Protein AF-A0A1Z9Y5Y8-F1 (afdb_monomer_lite)

pLDDT: mean 76.16, std 16.34, range [37.28, 91.38]

Structure (mmCIF, N/CA/C/O backbone):
data_AF-A0A1Z9Y5Y8-F1
#
_entry.id   AF-A0A1Z9Y5Y8-F1
#
loop_
_atom_site.group_PDB
_atom_site.id
_atom_site.type_symbol
_atom_site.label_atom_id
_atom_site.label_alt_id
_atom_site.label_comp_id
_atom_site.label_asym_id
_atom_site.label_entity_id
_atom_site.label_seq_id
_atom_site.pdbx_PDB_ins_code
_atom_site.Cartn_x
_atom_site.Cartn_y
_atom_site.Cartn_z
_atom_site.occupancy
_atom_site.B_iso_or_equiv
_atom_site.auth_seq_id
_atom_site.auth_comp_id
_atom_site.auth_asym_id
_atom_site.auth_atom_id
_atom_site.pdbx_PDB_model_num
ATOM 1 N N . MET A 1 1 ? -1.341 -4.944 12.163 1.00 81.44 1 MET A N 1
ATOM 2 C CA . MET A 1 1 ? -0.620 -4.241 11.080 1.00 81.44 1 MET A CA 1
ATOM 3 C C . MET A 1 1 ? 0.036 -5.283 10.198 1.00 81.44 1 MET A C 1
ATOM 5 O O . MET A 1 1 ? 0.657 -6.193 10.741 1.00 81.44 1 MET A O 1
ATOM 9 N N . ARG A 1 2 ? -0.110 -5.173 8.879 1.00 85.44 2 ARG A N 1
ATOM 10 C CA . ARG A 1 2 ? 0.413 -6.126 7.894 1.00 85.44 2 ARG A CA 1
ATOM 11 C C . ARG A 1 2 ? 1.295 -5.412 6.875 1.00 85.44 2 ARG A C 1
ATOM 13 O O . ARG A 1 2 ? 0.985 -4.302 6.453 1.00 85.44 2 ARG A O 1
ATOM 20 N N . GLU A 1 3 ? 2.396 -6.057 6.500 1.00 85.94 3 GLU A N 1
ATOM 21 C CA . GLU A 1 3 ? 3.305 -5.579 5.454 1.00 85.94 3 GLU A CA 1
ATOM 22 C C . GLU A 1 3 ? 2.647 -5.750 4.080 1.00 85.94 3 GLU A C 1
ATOM 24 O O . GLU A 1 3 ? 2.140 -6.827 3.771 1.00 85.94 3 GLU A O 1
ATOM 29 N N . ILE A 1 4 ? 2.654 -4.689 3.272 1.00 86.94 4 ILE A N 1
ATOM 30 C CA . ILE A 1 4 ? 2.079 -4.676 1.913 1.00 86.94 4 ILE A CA 1
ATOM 31 C C . ILE A 1 4 ? 3.122 -4.474 0.823 1.00 86.94 4 ILE A C 1
ATOM 33 O O . ILE A 1 4 ? 2.864 -4.796 -0.331 1.00 86.94 4 ILE A O 1
ATOM 37 N N . LEU A 1 5 ? 4.281 -3.913 1.166 1.00 84.62 5 LEU A N 1
ATOM 38 C CA . LEU A 1 5 ? 5.363 -3.687 0.224 1.00 84.62 5 LEU A CA 1
ATOM 39 C C . LEU A 1 5 ? 6.680 -3.522 0.970 1.00 84.62 5 LEU A C 1
ATOM 41 O O . LEU A 1 5 ? 6.750 -2.840 1.992 1.00 84.62 5 LEU A O 1
ATOM 45 N N . ARG A 1 6 ? 7.749 -4.073 0.401 1.00 82.06 6 ARG A N 1
ATOM 46 C CA . ARG A 1 6 ? 9.118 -3.788 0.820 1.00 82.06 6 ARG A CA 1
ATOM 47 C C . ARG A 1 6 ? 9.953 -3.439 -0.400 1.00 82.06 6 ARG A C 1
ATOM 49 O O . ARG A 1 6 ? 10.151 -4.283 -1.268 1.00 82.06 6 ARG A O 1
ATOM 56 N N . THR A 1 7 ? 10.446 -2.208 -0.474 1.00 77.75 7 THR A N 1
ATOM 57 C CA . THR A 1 7 ? 11.262 -1.756 -1.608 1.00 77.75 7 THR A CA 1
ATOM 58 C C . THR A 1 7 ? 12.255 -0.672 -1.192 1.00 77.75 7 THR A C 1
ATOM 60 O O . THR A 1 7 ? 12.023 0.063 -0.238 1.00 77.75 7 THR A O 1
ATOM 63 N N . ASN A 1 8 ? 13.370 -0.586 -1.919 1.00 75.94 8 ASN A N 1
ATOM 64 C CA . ASN A 1 8 ? 14.348 0.506 -1.819 1.00 75.94 8 ASN A CA 1
ATOM 65 C C . ASN A 1 8 ? 14.065 1.633 -2.826 1.00 75.94 8 ASN A C 1
ATOM 67 O O . ASN A 1 8 ? 14.740 2.659 -2.818 1.00 75.94 8 ASN A O 1
ATOM 71 N N . ASP A 1 9 ? 13.107 1.429 -3.732 1.00 79.81 9 ASP A N 1
ATOM 72 C CA . ASP A 1 9 ? 12.794 2.392 -4.778 1.00 79.81 9 ASP A CA 1
ATOM 73 C C . ASP A 1 9 ? 11.866 3.493 -4.239 1.00 79.81 9 ASP A C 1
ATOM 75 O O . ASP A 1 9 ? 10.695 3.257 -3.926 1.00 79.81 9 ASP A O 1
ATOM 79 N N . LEU A 1 10 ? 12.409 4.707 -4.111 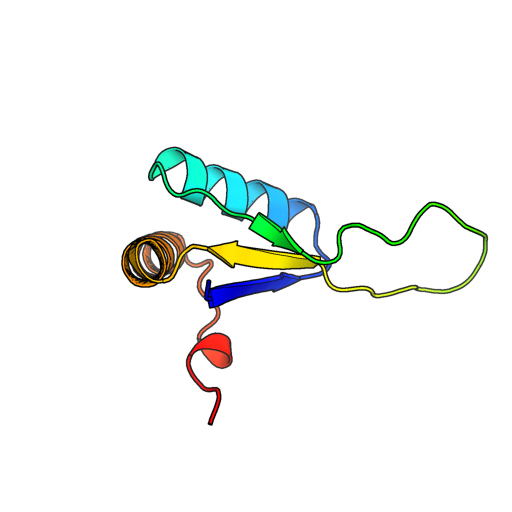1.00 77.69 10 LEU A N 1
ATOM 80 C CA . LEU A 1 10 ? 11.694 5.870 -3.575 1.00 77.69 10 LEU A CA 1
ATOM 81 C C . LEU A 1 10 ? 10.514 6.304 -4.460 1.00 77.69 10 LEU A C 1
ATOM 83 O O . LEU A 1 10 ? 9.524 6.833 -3.942 1.00 77.69 10 LEU A O 1
ATOM 87 N N . VAL A 1 11 ? 10.594 6.072 -5.777 1.00 84.69 11 VAL A N 1
ATOM 88 C CA . VAL A 1 11 ? 9.526 6.418 -6.726 1.00 84.69 11 VAL A CA 1
ATOM 89 C C . VAL A 1 11 ? 8.337 5.490 -6.508 1.00 84.69 11 VAL A C 1
ATOM 91 O O . VAL A 1 11 ? 7.223 5.972 -6.296 1.00 84.69 11 VAL A O 1
ATOM 94 N N . ARG A 1 12 ? 8.572 4.173 -6.450 1.00 83.62 12 ARG A N 1
ATOM 95 C CA . ARG A 1 12 ? 7.525 3.193 -6.122 1.00 83.62 12 ARG A CA 1
ATOM 96 C C . ARG A 1 12 ? 6.926 3.436 -4.741 1.00 83.62 12 ARG A C 1
ATOM 98 O O . ARG A 1 12 ? 5.707 3.414 -4.613 1.00 83.62 12 ARG A O 1
ATOM 105 N N . LEU A 1 13 ? 7.737 3.729 -3.719 1.00 84.44 13 LEU A N 1
ATOM 106 C CA . LEU A 1 13 ? 7.221 4.043 -2.374 1.00 84.44 13 LEU A CA 1
ATOM 107 C C . LEU A 1 13 ? 6.264 5.233 -2.378 1.00 84.44 13 LEU A C 1
ATOM 109 O O . LEU A 1 13 ? 5.221 5.181 -1.727 1.00 84.44 13 LEU A O 1
ATOM 113 N N . SER A 1 14 ? 6.626 6.304 -3.083 1.00 84.44 14 SER A N 1
ATOM 114 C CA . SER A 1 14 ? 5.803 7.513 -3.164 1.00 84.44 14 SER A CA 1
ATOM 115 C C . SER A 1 14 ? 4.516 7.256 -3.950 1.00 84.44 14 SER A C 1
ATOM 117 O O . SER A 1 14 ? 3.447 7.705 -3.543 1.00 84.44 14 SER A O 1
ATOM 119 N N . PHE A 1 15 ? 4.600 6.485 -5.037 1.00 88.56 15 PHE A N 1
ATOM 120 C CA . PHE A 1 15 ? 3.446 6.103 -5.849 1.00 88.56 15 PHE A CA 1
ATOM 121 C C . PHE A 1 15 ? 2.442 5.252 -5.063 1.00 88.56 15 PHE A C 1
ATOM 123 O O . PHE A 1 15 ? 1.253 5.558 -5.019 1.00 88.56 15 PHE A O 1
ATOM 130 N N . VAL A 1 16 ? 2.928 4.224 -4.369 1.00 88.56 16 VAL A N 1
ATOM 131 C CA . VAL A 1 16 ? 2.104 3.318 -3.560 1.00 88.56 16 VAL A CA 1
ATOM 132 C C . VAL A 1 16 ? 1.472 4.056 -2.379 1.00 88.56 16 VAL A C 1
ATOM 134 O O . VAL A 1 16 ? 0.287 3.874 -2.114 1.00 88.56 16 VAL A O 1
ATOM 137 N N . GLN A 1 17 ? 2.206 4.953 -1.712 1.00 88.25 17 GLN A N 1
ATOM 138 C CA . GLN A 1 17 ? 1.622 5.822 -0.683 1.00 88.25 17 GLN A CA 1
ATOM 139 C C . GLN A 1 17 ? 0.514 6.722 -1.235 1.00 88.25 17 GLN A C 1
ATOM 141 O O . GLN A 1 17 ? -0.517 6.873 -0.584 1.00 88.25 17 GLN A O 1
ATOM 146 N N . ALA A 1 18 ? 0.700 7.305 -2.422 1.00 90.69 18 ALA A N 1
ATOM 147 C CA . ALA A 1 18 ? -0.323 8.134 -3.051 1.00 90.69 18 ALA A CA 1
ATOM 148 C C . ALA A 1 18 ? -1.590 7.325 -3.375 1.00 90.69 18 ALA A C 1
ATOM 150 O O . ALA A 1 18 ? -2.690 7.788 -3.088 1.00 90.69 18 ALA A O 1
ATOM 151 N N . LEU A 1 19 ? -1.440 6.100 -3.891 1.00 90.56 19 LEU A N 1
ATOM 152 C CA . LEU A 1 19 ? -2.563 5.198 -4.172 1.00 90.56 19 LEU A CA 1
ATOM 153 C C . LEU A 1 19 ? -3.342 4.802 -2.913 1.00 90.56 19 LEU A C 1
ATOM 155 O O . LEU A 1 19 ? -4.570 4.767 -2.927 1.00 90.56 19 LEU A O 1
ATOM 159 N N . LEU A 1 20 ? -2.641 4.496 -1.820 1.00 89.69 20 LEU A N 1
ATOM 160 C CA . LEU A 1 20 ? -3.289 4.149 -0.554 1.00 89.69 20 LEU A CA 1
ATOM 161 C C . LEU A 1 20 ? -3.995 5.361 0.049 1.00 89.69 20 LEU A C 1
ATOM 163 O O . LEU A 1 20 ? -5.133 5.250 0.494 1.00 89.69 20 LEU A O 1
ATOM 167 N N . ARG A 1 21 ? -3.368 6.538 -0.027 1.00 90.12 21 ARG A N 1
ATOM 168 C CA . ARG A 1 21 ? -3.957 7.791 0.446 1.00 90.12 21 ARG A CA 1
ATOM 169 C C . ARG A 1 21 ? -5.213 8.184 -0.335 1.00 90.12 21 ARG A C 1
ATOM 171 O O . ARG A 1 21 ? -6.164 8.653 0.281 1.00 90.12 21 ARG A O 1
ATOM 178 N N . ASP A 1 22 ? -5.234 7.975 -1.652 1.00 90.31 22 ASP A N 1
ATOM 179 C CA . ASP A 1 22 ? -6.431 8.154 -2.492 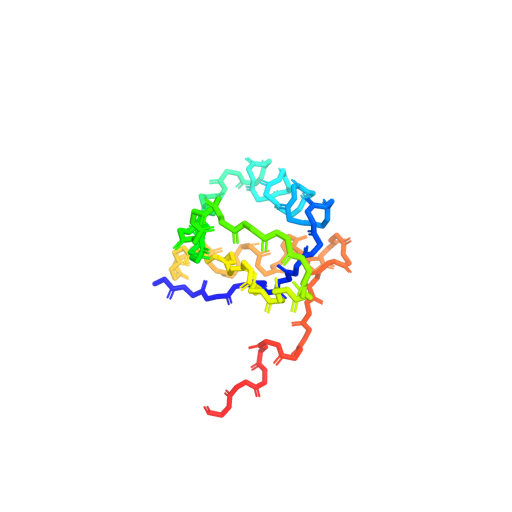1.00 90.31 22 ASP A CA 1
ATOM 180 C C . ASP A 1 22 ? -7.584 7.246 -2.037 1.00 90.31 22 ASP A C 1
ATOM 182 O O . ASP A 1 22 ? -8.737 7.664 -1.962 1.00 90.31 22 ASP A O 1
ATOM 186 N N . ALA A 1 23 ? -7.258 6.022 -1.619 1.00 88.69 23 ALA A N 1
ATOM 187 C CA . ALA A 1 23 ? -8.212 5.077 -1.052 1.00 88.69 23 ALA A CA 1
ATOM 188 C C . ALA A 1 23 ? -8.568 5.339 0.425 1.00 88.69 23 ALA A C 1
ATOM 190 O O . ALA A 1 23 ? -9.285 4.532 1.011 1.00 88.69 23 ALA A O 1
ATOM 191 N N . GLN A 1 24 ? -8.089 6.442 1.014 1.00 90.12 24 GLN A N 1
ATOM 192 C CA . GLN A 1 24 ? -8.211 6.773 2.440 1.00 90.12 24 GLN A CA 1
ATOM 193 C C . GLN A 1 24 ? -7.610 5.720 3.387 1.00 90.12 24 GLN A C 1
ATOM 195 O O . GLN A 1 24 ? -8.044 5.591 4.528 1.00 90.12 24 GLN A O 1
ATOM 200 N N . ILE A 1 25 ? -6.592 4.991 2.927 1.00 91.38 25 ILE A N 1
ATOM 201 C CA . ILE A 1 25 ? -5.880 3.976 3.702 1.00 91.38 25 ILE A CA 1
ATOM 202 C C . ILE A 1 25 ? -4.603 4.589 4.271 1.00 91.38 25 ILE A C 1
ATOM 204 O O . ILE A 1 25 ? -3.749 5.081 3.526 1.00 91.38 25 ILE A O 1
ATOM 208 N N . GLU A 1 26 ? -4.443 4.526 5.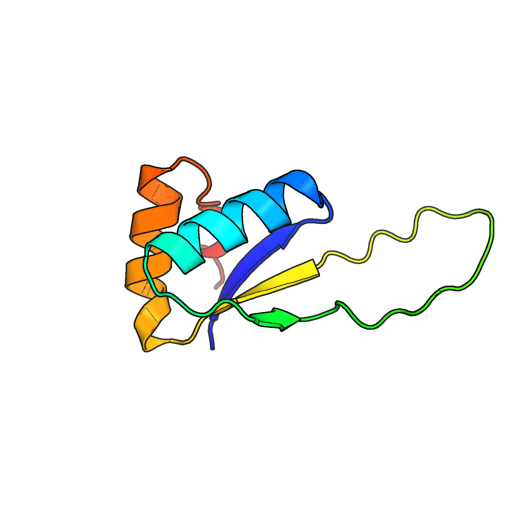592 1.00 87.81 26 GLU A N 1
ATOM 209 C CA . GLU A 1 26 ? -3.205 4.954 6.237 1.00 87.81 26 GLU A CA 1
ATOM 210 C C . GLU A 1 26 ? -2.102 3.907 6.060 1.00 87.81 26 GLU A C 1
ATOM 212 O O . GLU A 1 26 ? -2.232 2.740 6.440 1.00 87.81 26 GLU A O 1
ATOM 217 N N . ALA A 1 27 ? -0.986 4.346 5.477 1.00 87.00 27 ALA A N 1
ATOM 218 C CA . ALA A 1 27 ? 0.195 3.528 5.269 1.00 87.00 27 ALA A CA 1
ATOM 219 C C . ALA A 1 27 ? 1.328 3.995 6.190 1.00 87.00 27 ALA A C 1
ATOM 221 O O . ALA A 1 27 ? 1.746 5.151 6.169 1.00 87.00 27 ALA A O 1
ATOM 222 N N . HIS A 1 28 ? 1.850 3.071 6.984 1.00 86.25 28 HIS A N 1
ATOM 223 C CA . HIS A 1 28 ? 2.949 3.282 7.908 1.00 86.25 28 HIS A CA 1
ATOM 224 C C . HIS A 1 28 ? 4.257 2.815 7.279 1.00 86.25 28 HIS A C 1
ATOM 226 O O . HIS A 1 28 ? 4.440 1.634 6.979 1.00 86.25 28 HIS A O 1
ATOM 232 N N . LEU A 1 29 ? 5.192 3.745 7.115 1.00 81.62 29 LEU A N 1
ATOM 233 C CA . LEU A 1 29 ? 6.568 3.425 6.760 1.00 81.62 29 LEU A CA 1
ATOM 234 C C . LEU A 1 29 ? 7.329 2.994 8.013 1.00 81.62 29 LEU A C 1
ATOM 236 O O . LEU A 1 29 ? 7.531 3.779 8.938 1.00 81.62 29 LEU A O 1
ATOM 240 N N . LEU A 1 30 ? 7.784 1.749 8.020 1.00 73.44 30 LEU A N 1
ATOM 241 C CA . LEU A 1 30 ? 8.736 1.224 8.988 1.00 73.44 30 LEU A CA 1
ATOM 242 C C . LEU A 1 30 ? 10.103 1.086 8.319 1.00 73.44 30 LEU A C 1
ATOM 244 O O . LEU A 1 30 ? 10.186 0.835 7.117 1.00 73.44 30 LEU A O 1
ATOM 248 N N . ASP A 1 31 ? 11.162 1.233 9.120 1.00 66.25 31 ASP A N 1
ATOM 249 C CA . ASP A 1 31 ? 12.575 1.225 8.690 1.00 66.25 31 ASP A CA 1
ATOM 250 C C . ASP A 1 31 ? 13.105 2.556 8.113 1.00 66.25 31 ASP A C 1
ATOM 252 O O . ASP A 1 31 ? 14.251 2.633 7.692 1.00 66.25 31 ASP A O 1
ATOM 256 N N . ALA A 1 32 ? 12.340 3.656 8.185 1.00 55.81 32 ALA A N 1
ATOM 257 C CA . ALA A 1 32 ? 12.815 4.990 7.773 1.00 55.81 32 ALA A CA 1
ATOM 258 C C . ALA A 1 32 ? 13.927 5.577 8.678 1.00 55.81 32 ALA A C 1
ATOM 260 O O . ALA A 1 32 ? 14.417 6.677 8.430 1.00 55.81 32 ALA A O 1
ATOM 261 N N . ASN A 1 33 ? 14.316 4.861 9.738 1.00 50.09 33 ASN A N 1
ATOM 262 C CA . ASN A 1 33 ? 15.261 5.320 10.746 1.00 50.09 33 ASN A CA 1
ATOM 263 C C . ASN A 1 33 ? 16.612 4.601 10.609 1.00 50.09 33 ASN A C 1
ATOM 265 O O . ASN A 1 33 ? 17.026 3.858 11.495 1.00 50.09 33 ASN A O 1
ATOM 269 N N . MET A 1 34 ? 17.330 4.860 9.517 1.00 46.66 34 MET A N 1
ATOM 270 C CA . MET A 1 34 ? 18.790 4.878 9.584 1.00 46.66 34 MET A CA 1
ATOM 271 C C . MET A 1 34 ? 19.311 6.175 8.979 1.00 46.66 34 MET A C 1
ATOM 273 O O . MET A 1 34 ? 19.480 6.351 7.776 1.00 46.66 34 MET A O 1
ATOM 277 N N . SER A 1 35 ? 19.506 7.111 9.894 1.00 37.91 35 SER A N 1
ATOM 278 C CA . SER A 1 35 ? 20.179 8.385 9.755 1.00 37.91 35 SER A CA 1
ATOM 279 C C . SER A 1 35 ? 21.448 8.300 8.901 1.00 37.91 35 SER A C 1
ATOM 281 O O . SER A 1 35 ? 22.376 7.569 9.224 1.00 37.91 35 SER A O 1
ATOM 283 N N . SER A 1 36 ? 21.514 9.128 7.859 1.00 51.44 36 SER A N 1
ATOM 284 C CA . SER A 1 36 ? 22.620 10.064 7.618 1.00 51.44 36 SER A CA 1
ATOM 285 C C . SER A 1 36 ? 24.009 9.674 8.166 1.00 51.44 36 SER A C 1
ATOM 287 O O . SER A 1 36 ? 24.490 10.367 9.056 1.00 51.44 36 SER A O 1
ATOM 289 N N . VAL A 1 37 ? 24.704 8.660 7.627 1.00 45.62 37 VAL A N 1
ATOM 290 C CA . VAL A 1 37 ? 26.171 8.533 7.787 1.00 45.62 37 VAL A CA 1
ATOM 291 C C . VAL A 1 37 ? 26.807 7.794 6.589 1.00 45.62 37 VAL A C 1
ATOM 293 O O . VAL A 1 37 ? 26.775 6.574 6.507 1.00 45.62 37 VAL A O 1
ATOM 296 N N . MET A 1 38 ? 27.457 8.584 5.720 1.00 48.06 38 MET A N 1
ATOM 297 C CA . MET A 1 38 ? 28.823 8.358 5.206 1.00 48.06 38 MET A CA 1
ATOM 298 C C . MET A 1 38 ? 29.063 7.411 4.011 1.00 48.06 38 MET A C 1
ATOM 300 O O . MET A 1 38 ? 28.947 6.196 4.084 1.00 48.06 38 MET A O 1
ATOM 304 N N . THR A 1 39 ? 29.510 8.043 2.920 1.00 49.22 39 THR A N 1
ATOM 305 C CA . THR A 1 39 ? 30.651 7.662 2.069 1.00 49.22 39 THR A CA 1
ATOM 306 C C . THR A 1 39 ? 30.905 6.166 1.856 1.00 49.22 39 THR A C 1
ATOM 308 O O . THR A 1 39 ? 31.577 5.522 2.651 1.00 49.22 39 THR A O 1
ATOM 311 N N . GLY A 1 40 ? 30.523 5.668 0.677 1.00 51.97 40 GLY A N 1
ATOM 312 C CA . GLY A 1 40 ? 31.183 4.506 0.076 1.00 51.97 40 GLY A CA 1
ATOM 313 C C . GLY A 1 40 ? 30.678 3.149 0.559 1.00 51.97 40 GLY A C 1
ATOM 314 O O . GLY A 1 40 ? 31.412 2.386 1.174 1.00 51.97 40 GLY A O 1
ATOM 315 N N . GLY A 1 41 ? 29.445 2.805 0.207 1.00 51.31 41 GLY A N 1
ATOM 316 C CA . GLY A 1 41 ? 28.940 1.442 0.333 1.00 51.31 41 GLY A CA 1
ATOM 317 C C . GLY A 1 41 ? 27.439 1.434 0.129 1.00 51.31 41 GLY A C 1
ATOM 318 O O . GLY A 1 41 ? 26.733 2.205 0.762 1.00 51.31 41 GLY A O 1
ATOM 319 N N . VAL A 1 42 ? 26.943 0.620 -0.796 1.00 51.59 42 VAL A N 1
ATOM 320 C CA . VAL A 1 42 ? 25.509 0.456 -1.049 1.00 51.59 42 VAL A CA 1
ATOM 321 C C . VAL A 1 42 ? 24.861 -0.106 0.210 1.00 51.59 42 VAL A C 1
ATOM 323 O O . VAL A 1 42 ? 24.944 -1.296 0.504 1.00 51.59 42 VAL A O 1
ATOM 326 N N . VAL A 1 43 ? 24.231 0.778 0.970 1.00 47.34 43 VAL A N 1
ATOM 327 C CA . VAL A 1 43 ? 23.451 0.424 2.140 1.00 47.34 43 VAL A CA 1
ATOM 328 C C . VAL A 1 43 ? 22.006 0.210 1.677 1.00 47.34 43 VAL A C 1
ATOM 330 O O . VAL A 1 43 ? 21.214 1.141 1.580 1.00 47.34 43 VAL A O 1
ATOM 333 N N . ALA A 1 44 ? 21.687 -1.029 1.294 1.00 55.38 44 ALA A N 1
ATOM 334 C CA . ALA A 1 44 ? 20.370 -1.438 0.806 1.00 55.38 44 ALA A CA 1
ATOM 335 C C . ALA A 1 44 ? 19.420 -1.769 1.973 1.00 55.38 44 ALA A C 1
ATOM 337 O O . ALA A 1 44 ? 19.115 -2.938 2.227 1.00 55.38 44 ALA A O 1
ATOM 338 N N . PHE A 1 45 ? 18.959 -0.753 2.702 1.00 54.44 45 PHE A N 1
ATOM 339 C CA . PHE A 1 45 ? 17.938 -0.928 3.741 1.00 54.44 45 PHE A CA 1
ATOM 340 C C . PHE A 1 45 ? 16.538 -0.674 3.173 1.00 54.44 45 PHE A C 1
ATOM 342 O O . PHE A 1 45 ? 16.126 0.459 2.942 1.00 54.44 45 PHE A O 1
ATOM 349 N N . GLY A 1 46 ? 15.833 -1.775 2.888 1.00 62.25 46 GLY A N 1
ATOM 350 C CA . GLY A 1 46 ? 14.515 -1.763 2.255 1.00 62.25 46 GLY A CA 1
ATOM 351 C C . GLY A 1 46 ? 13.420 -1.259 3.180 1.00 62.25 46 GLY A C 1
ATOM 352 O O . GLY A 1 46 ? 12.978 -2.024 4.042 1.00 62.25 46 GLY A O 1
ATOM 353 N N . CYS A 1 47 ? 12.934 -0.046 2.908 1.00 75.62 47 CYS A N 1
ATOM 354 C CA . CYS A 1 47 ? 11.741 0.538 3.510 1.00 75.62 47 CYS A CA 1
ATOM 355 C C . CYS A 1 47 ? 10.550 -0.417 3.401 1.00 75.62 47 CYS A C 1
ATOM 357 O O . CYS A 1 47 ? 10.258 -0.965 2.330 1.00 75.62 47 CYS A O 1
ATOM 359 N N . ARG A 1 48 ? 9.845 -0.597 4.518 1.00 82.50 48 ARG A N 1
ATOM 360 C CA . ARG A 1 48 ? 8.661 -1.452 4.600 1.00 82.50 48 ARG A CA 1
ATOM 361 C C . ARG A 1 48 ? 7.434 -0.583 4.758 1.00 82.50 48 ARG A C 1
ATOM 363 O O . ARG A 1 48 ? 7.345 0.203 5.696 1.00 82.50 48 ARG A O 1
ATOM 370 N N . LEU A 1 49 ? 6.486 -0.748 3.854 1.00 86.31 49 LEU A N 1
ATOM 371 C CA . LEU A 1 49 ? 5.183 -0.124 3.945 1.00 86.31 49 LEU A CA 1
ATOM 372 C C . LEU A 1 49 ? 4.219 -1.122 4.581 1.00 86.31 49 LEU A C 1
ATOM 374 O O . LEU A 1 49 ? 4.073 -2.256 4.114 1.00 86.31 49 LEU A O 1
ATOM 378 N N . MET A 1 50 ? 3.581 -0.707 5.666 1.00 88.38 50 MET A N 1
ATOM 379 C CA . MET A 1 50 ? 2.603 -1.504 6.392 1.00 88.38 50 MET A CA 1
ATOM 380 C C . MET A 1 50 ? 1.280 -0.761 6.490 1.00 88.38 50 MET A C 1
ATOM 382 O O . MET A 1 50 ? 1.252 0.460 6.537 1.00 88.38 50 MET A O 1
ATOM 386 N N . VAL A 1 51 ? 0.185 -1.500 6.561 1.00 90.94 51 VAL A N 1
ATOM 387 C CA . VAL A 1 51 ? -1.163 -0.961 6.791 1.00 90.94 51 VAL A CA 1
ATOM 388 C C . VAL A 1 51 ? -1.787 -1.657 7.996 1.00 90.94 51 VAL A C 1
ATOM 390 O O . VAL A 1 51 ? -1.228 -2.623 8.537 1.00 90.94 51 VAL A O 1
ATOM 393 N N . THR A 1 52 ? -2.927 -1.166 8.468 1.00 90.50 52 THR A N 1
ATOM 394 C CA . THR A 1 52 ? -3.713 -1.861 9.495 1.00 90.50 52 THR A CA 1
ATOM 395 C C . THR A 1 52 ? -4.196 -3.221 8.965 1.00 90.50 52 THR A C 1
ATOM 397 O O . THR A 1 52 ? -4.145 -3.496 7.768 1.00 90.50 52 THR A O 1
ATOM 400 N N . ASP A 1 53 ? -4.592 -4.129 9.859 1.00 89.44 53 ASP A N 1
ATOM 401 C CA . ASP A 1 53 ? -5.125 -5.429 9.412 1.00 89.44 53 ASP A CA 1
ATOM 402 C C . ASP A 1 53 ? -6.465 -5.263 8.675 1.00 89.44 53 ASP A C 1
ATOM 404 O O . ASP A 1 53 ? -6.709 -5.911 7.661 1.00 89.44 53 ASP A O 1
ATOM 408 N N . GLU A 1 54 ? -7.274 -4.315 9.148 1.00 89.75 54 GLU A N 1
ATOM 409 C CA . GLU A 1 54 ? -8.591 -3.965 8.616 1.00 89.75 54 GLU A CA 1
ATOM 410 C C . GLU A 1 54 ? -8.498 -3.377 7.201 1.00 89.75 54 GLU A C 1
ATOM 412 O O . GLU A 1 54 ? -9.256 -3.769 6.313 1.00 89.75 54 GLU A O 1
ATOM 417 N N . ASP A 1 55 ? -7.514 -2.507 6.955 1.00 90.25 55 ASP A N 1
ATOM 418 C CA . ASP A 1 55 ? -7.291 -1.906 5.638 1.00 90.25 55 ASP A CA 1
ATOM 419 C C . ASP A 1 55 ? -6.475 -2.794 4.696 1.00 90.25 55 ASP A C 1
ATOM 421 O O . ASP A 1 55 ? -6.354 -2.483 3.510 1.00 90.25 55 ASP A O 1
ATOM 425 N N . PHE A 1 56 ? -5.908 -3.906 5.175 1.00 89.44 56 PHE A N 1
ATOM 426 C CA . PHE A 1 56 ? -5.039 -4.755 4.359 1.00 89.44 56 PHE A CA 1
ATOM 427 C C . PHE A 1 56 ? -5.743 -5.275 3.107 1.00 89.44 56 PHE A C 1
ATOM 429 O O . PHE A 1 56 ? -5.170 -5.254 2.017 1.00 89.44 56 PHE A O 1
ATOM 436 N N . ASP A 1 57 ? -6.987 -5.730 3.241 1.00 89.75 57 ASP A N 1
ATOM 437 C CA . ASP A 1 57 ? -7.734 -6.276 2.111 1.00 89.75 57 ASP A CA 1
ATOM 438 C C . ASP A 1 57 ? -8.088 -5.181 1.091 1.00 89.75 57 ASP A C 1
ATOM 440 O O . ASP A 1 57 ? -7.949 -5.370 -0.121 1.00 89.75 57 ASP A O 1
ATOM 444 N N . ALA A 1 58 ? -8.450 -3.989 1.575 1.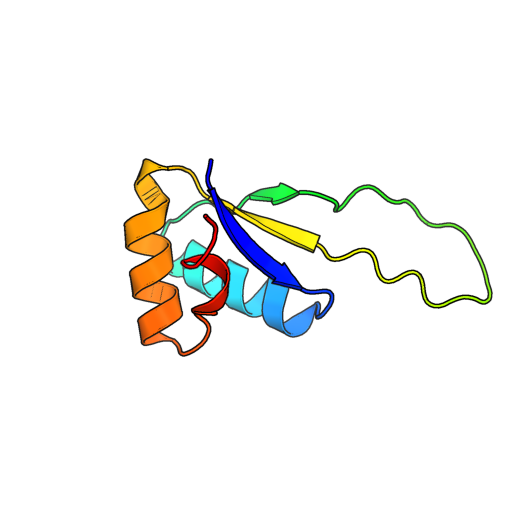00 90.12 58 ALA A N 1
ATOM 445 C CA . ALA A 1 58 ? -8.689 -2.824 0.731 1.00 90.12 58 ALA A CA 1
ATOM 446 C C . ALA A 1 58 ? -7.405 -2.392 0.001 1.00 90.12 58 ALA A C 1
ATOM 448 O O . ALA A 1 58 ? -7.418 -2.231 -1.223 1.00 90.12 58 ALA A O 1
ATOM 449 N N . ALA A 1 59 ? -6.288 -2.286 0.723 1.00 89.62 59 ALA A N 1
ATOM 450 C CA . ALA A 1 59 ? -4.974 -1.944 0.190 1.00 89.62 59 ALA A CA 1
ATOM 451 C C . ALA A 1 59 ? -4.544 -2.942 -0.885 1.00 89.62 59 ALA A C 1
ATOM 453 O O . ALA A 1 59 ? -4.199 -2.546 -1.998 1.00 89.62 59 ALA A O 1
ATOM 454 N N . ARG A 1 60 ? -4.656 -4.243 -0.594 1.00 88.81 60 ARG A N 1
ATOM 455 C CA . ARG A 1 60 ? -4.371 -5.327 -1.536 1.00 88.81 60 ARG A CA 1
ATOM 456 C C . ARG A 1 60 ? -5.159 -5.168 -2.828 1.00 88.81 60 ARG A C 1
ATOM 458 O O . ARG A 1 60 ? -4.568 -5.205 -3.907 1.00 88.81 60 ARG A O 1
ATOM 465 N N . ARG A 1 61 ? -6.477 -4.963 -2.745 1.00 89.50 61 ARG A N 1
ATOM 466 C CA . ARG A 1 61 ? -7.324 -4.774 -3.935 1.00 89.50 61 ARG A CA 1
ATOM 467 C C . ARG A 1 61 ? -6.900 -3.546 -4.735 1.00 89.50 61 ARG A C 1
ATOM 469 O O . ARG A 1 61 ? -6.819 -3.624 -5.958 1.00 89.50 61 ARG A O 1
ATOM 476 N N . ARG A 1 62 ? -6.597 -2.424 -4.073 1.00 90.69 62 ARG A N 1
ATOM 477 C CA . ARG A 1 62 ? -6.162 -1.197 -4.763 1.00 90.69 62 ARG A CA 1
ATOM 478 C C . ARG A 1 62 ? -4.819 -1.358 -5.455 1.00 90.69 62 ARG A C 1
ATOM 480 O O . ARG A 1 62 ? -4.706 -0.989 -6.619 1.00 90.69 62 ARG A O 1
ATOM 487 N N . LEU A 1 63 ? -3.845 -1.967 -4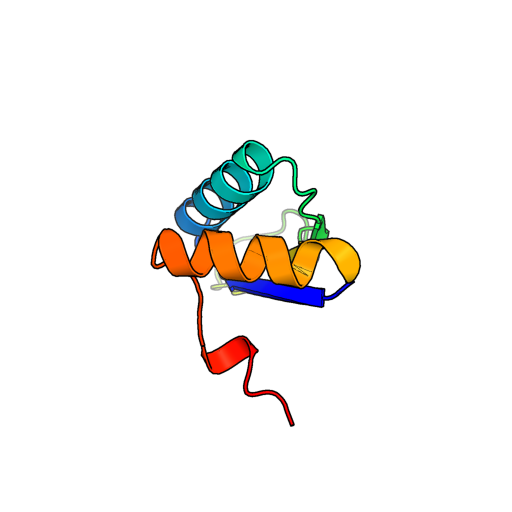.791 1.00 88.12 63 LEU A N 1
ATOM 488 C CA . LEU A 1 63 ? -2.536 -2.238 -5.380 1.00 88.12 63 LEU A CA 1
ATOM 489 C C . LEU A 1 63 ? -2.621 -3.255 -6.519 1.00 88.12 63 LEU A C 1
ATOM 491 O O . LEU A 1 63 ? -1.951 -3.085 -7.532 1.00 88.12 63 LEU A O 1
ATOM 495 N N . THR A 1 64 ? -3.493 -4.260 -6.402 1.00 88.81 64 THR A N 1
ATOM 496 C CA . THR A 1 64 ? -3.731 -5.240 -7.474 1.00 88.81 64 THR A CA 1
ATOM 497 C C . THR A 1 64 ? -4.340 -4.562 -8.700 1.00 88.81 64 THR A C 1
ATOM 499 O O . THR A 1 64 ? -3.857 -4.760 -9.810 1.00 88.81 64 THR A O 1
ATOM 502 N N . ASN A 1 65 ? -5.340 -3.696 -8.504 1.00 88.50 65 ASN A N 1
ATOM 503 C CA . ASN A 1 65 ? -5.955 -2.929 -9.591 1.00 88.50 65 ASN A CA 1
ATOM 504 C C . ASN A 1 65 ? -4.970 -1.962 -10.264 1.00 88.50 65 ASN A C 1
ATOM 506 O O . ASN A 1 65 ? -5.078 -1.719 -11.462 1.00 88.50 65 ASN A O 1
ATOM 510 N N . ALA A 1 66 ? -4.016 -1.418 -9.506 1.00 86.56 66 ALA A N 1
ATOM 511 C CA . ALA A 1 66 ? -2.965 -0.547 -10.024 1.00 86.56 66 ALA A CA 1
ATOM 512 C C . ALA A 1 66 ? -1.774 -1.309 -10.642 1.00 86.56 66 ALA A C 1
ATOM 514 O O . ALA A 1 66 ? -0.880 -0.676 -11.194 1.00 86.56 66 ALA A O 1
ATOM 515 N N . GLY A 1 67 ? -1.739 -2.645 -10.547 1.00 86.12 67 GLY A N 1
ATOM 516 C CA . GLY A 1 67 ? -0.622 -3.468 -11.027 1.00 86.12 67 GLY A CA 1
ATOM 517 C C . GLY A 1 67 ? 0.640 -3.420 -10.155 1.00 86.12 67 GLY A C 1
ATOM 518 O O . GLY A 1 67 ? 1.682 -3.914 -10.570 1.00 86.12 67 GLY A O 1
ATOM 519 N N . GLU A 1 68 ? 0.556 -2.858 -8.947 1.00 85.19 68 GLU A N 1
ATOM 520 C CA . GLU A 1 68 ? 1.679 -2.711 -8.007 1.00 85.19 68 GLU A CA 1
ATOM 521 C C . GLU A 1 68 ? 1.644 -3.732 -6.853 1.00 85.19 68 GLU A C 1
ATOM 523 O O . GLU A 1 68 ? 2.451 -3.651 -5.928 1.00 85.19 68 GLU A O 1
ATOM 528 N N . TRP A 1 69 ? 0.720 -4.700 -6.874 1.00 83.12 69 TRP A N 1
ATOM 529 C CA . TRP A 1 69 ? 0.694 -5.779 -5.884 1.00 83.12 69 TRP A CA 1
ATOM 530 C C . TRP A 1 69 ? 1.746 -6.845 -6.192 1.00 83.12 69 TRP A C 1
ATOM 532 O O . TRP A 1 69 ? 1.710 -7.481 -7.247 1.00 83.12 69 TRP A O 1
ATOM 542 N N . ASP A 1 70 ? 2.653 -7.081 -5.244 1.00 76.75 70 ASP A N 1
ATOM 543 C CA . ASP A 1 70 ? 3.616 -8.174 -5.334 1.00 76.75 70 ASP A CA 1
ATOM 544 C C . ASP A 1 70 ? 3.044 -9.444 -4.686 1.00 76.75 70 ASP A C 1
ATOM 546 O O . ASP A 1 70 ? 2.900 -9.556 -3.468 1.00 76.75 70 ASP A O 1
ATOM 550 N N . GLU A 1 71 ? 2.722 -10.437 -5.516 1.00 66.38 71 GLU A N 1
ATOM 551 C CA . GLU A 1 71 ? 2.122 -11.703 -5.077 1.00 66.38 71 GLU A CA 1
ATOM 552 C C . GLU A 1 71 ? 3.050 -12.529 -4.159 1.00 66.38 71 GLU A C 1
ATOM 554 O O . GLU A 1 71 ? 2.587 -13.403 -3.422 1.00 66.38 71 GLU A O 1
ATOM 559 N N . ARG A 1 72 ? 4.364 -12.245 -4.131 1.00 62.44 72 ARG A N 1
ATOM 560 C CA . ARG A 1 72 ? 5.319 -12.967 -3.269 1.00 62.44 72 ARG A CA 1
ATOM 561 C C . ARG A 1 72 ? 5.121 -12.617 -1.793 1.00 62.44 72 ARG A C 1
ATOM 563 O O . ARG A 1 72 ? 5.548 -13.395 -0.944 1.00 62.44 72 ARG A O 1
ATOM 570 N N . LEU A 1 73 ? 4.454 -11.503 -1.485 1.00 63.44 73 LEU A N 1
ATOM 571 C CA . LEU A 1 73 ? 4.108 -11.104 -0.117 1.00 63.44 73 LEU A CA 1
ATOM 572 C C . LEU A 1 73 ? 2.942 -11.921 0.462 1.00 63.44 73 LEU A C 1
ATOM 574 O O . LEU A 1 73 ? 2.896 -12.135 1.671 1.00 63.44 73 LEU A O 1
ATOM 578 N N . ASP A 1 74 ? 2.045 -12.434 -0.387 1.00 58.06 74 ASP A N 1
ATOM 579 C CA . ASP A 1 74 ? 0.918 -13.290 0.028 1.00 58.06 74 ASP A CA 1
ATOM 580 C C . ASP A 1 74 ? 1.382 -14.730 0.337 1.00 58.06 74 ASP A C 1
ATOM 582 O O . ASP A 1 74 ? 0.725 -15.461 1.073 1.00 58.06 74 ASP A O 1
ATOM 586 N N . LYS A 1 75 ? 2.550 -15.139 -0.187 1.00 52.31 75 LYS A N 1
ATOM 587 C CA . LYS A 1 75 ? 3.132 -16.489 -0.053 1.00 52.31 75 LYS A CA 1
ATOM 588 C C . LYS A 1 75 ? 4.055 -16.674 1.156 1.00 52.31 75 LYS A C 1
ATOM 590 O O . LYS A 1 75 ? 5.036 -17.418 1.067 1.00 52.31 75 LYS A O 1
ATOM 595 N N . LYS A 1 76 ? 3.782 -16.028 2.288 1.00 37.28 76 LYS A N 1
ATOM 596 C CA . LYS A 1 76 ? 4.557 -16.323 3.499 1.00 37.28 76 LYS A CA 1
ATOM 597 C C . LYS A 1 76 ? 3.948 -17.532 4.234 1.00 37.28 76 LYS A C 1
ATOM 599 O O . LYS A 1 76 ? 2.760 -17.466 4.543 1.00 37.28 76 LYS A O 1
ATOM 604 N N . PRO A 1 77 ? 4.707 -18.625 4.450 1.00 46.53 77 PRO A N 1
ATOM 605 C CA . PRO A 1 77 ? 4.269 -19.752 5.273 1.00 46.53 77 PRO A CA 1
ATOM 606 C C . PRO A 1 77 ? 4.148 -19.370 6.752 1.00 46.53 77 PRO A C 1
ATOM 608 O O . PRO A 1 77 ? 4.829 -18.402 7.175 1.00 46.53 77 PRO A O 1
#

Radius of gyration: 13.4 Å; chains: 1; bounding box: 40×30×22 Å

Foldseek 3Di:
DAWFDWAPDPVLVVVLCVLCVVVVWDKDWDPPPDDDDDDDDPPGRIITIDTDPVCNVVSQVSCVVVVNGDCVSVPDD

Secondary structure (DSSP, 8-state):
-EEEEEES-HHHHHHHHHHHHHTT--EEEES-------SSS-----EEEEE-HHHHHHHHHHHHHTT---GGGT---

Sequence (77 aa):
MREILRTNDLVRLSFVQALLRDAQIEAHLLDANMSSVMTGGVVAFGCRLMV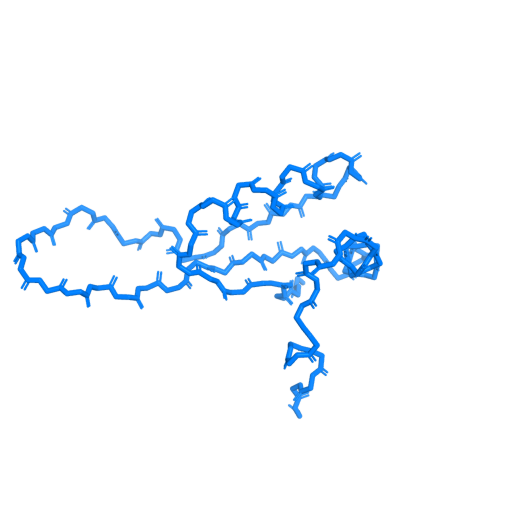TDEDFDAARRRLTNAGEWDERLDKKP